Protein AF-A6TK83-F1 (afdb_monomer)

Structure (mmCIF, N/CA/C/O backbone):
data_AF-A6TK83-F1
#
_entry.id   AF-A6TK83-F1
#
loop_
_atom_site.group_PDB
_atom_site.id
_atom_site.type_symbol
_atom_site.label_atom_id
_atom_site.label_alt_id
_atom_site.label_comp_id
_atom_site.label_asym_id
_atom_site.label_entity_id
_atom_site.label_seq_id
_atom_site.pdbx_PDB_ins_code
_atom_site.Cartn_x
_atom_site.Cartn_y
_atom_site.Cartn_z
_atom_site.occupancy
_atom_site.B_iso_or_equiv
_atom_site.auth_seq_id
_atom_site.auth_comp_id
_atom_site.auth_asym_id
_atom_site.auth_atom_id
_atom_site.pdbx_PDB_model_num
ATOM 1 N N . MET A 1 1 ? 33.675 -15.820 18.478 1.00 45.94 1 MET A N 1
ATOM 2 C CA . MET A 1 1 ? 32.802 -14.627 18.417 1.00 45.94 1 MET A CA 1
ATOM 3 C C . MET A 1 1 ? 32.920 -14.011 17.030 1.00 45.94 1 MET A C 1
ATOM 5 O O . MET A 1 1 ? 34.048 -13.798 16.612 1.00 45.94 1 MET A O 1
ATOM 9 N N . ASN A 1 2 ? 31.815 -13.761 16.317 1.00 47.72 2 ASN A N 1
ATOM 10 C CA . ASN A 1 2 ? 31.843 -13.133 14.987 1.00 47.72 2 ASN A CA 1
ATOM 11 C C . ASN A 1 2 ? 31.042 -11.809 15.003 1.00 47.72 2 ASN A C 1
ATOM 13 O O . ASN A 1 2 ? 29.821 -11.863 15.145 1.00 47.72 2 ASN A O 1
ATOM 17 N N . PRO A 1 3 ? 31.689 -10.631 14.905 1.00 57.28 3 PRO A N 1
ATOM 18 C CA . PRO A 1 3 ? 31.052 -9.323 15.091 1.00 57.28 3 PRO A CA 1
ATOM 19 C C . PRO A 1 3 ? 30.512 -8.717 13.779 1.00 57.28 3 PRO A C 1
ATOM 21 O O . PRO A 1 3 ? 30.805 -7.572 13.450 1.00 57.28 3 PRO A O 1
ATOM 24 N N . MET A 1 4 ? 29.720 -9.468 13.010 1.00 53.72 4 MET A N 1
ATOM 25 C CA . MET A 1 4 ? 29.109 -8.978 11.761 1.00 53.72 4 MET A CA 1
ATOM 26 C C . MET A 1 4 ? 27.601 -9.240 11.727 1.00 53.72 4 MET A C 1
ATOM 28 O O . MET A 1 4 ? 27.122 -10.053 10.946 1.00 53.72 4 MET A O 1
ATOM 32 N N . ASN A 1 5 ? 26.842 -8.558 12.590 1.00 55.12 5 ASN A N 1
ATOM 33 C CA . ASN A 1 5 ? 25.376 -8.523 12.466 1.00 55.12 5 ASN A CA 1
ATOM 34 C C . ASN A 1 5 ? 24.753 -7.152 12.801 1.00 55.12 5 ASN A C 1
ATOM 36 O O . ASN A 1 5 ? 23.586 -7.060 13.165 1.00 55.12 5 ASN A O 1
ATOM 40 N N . ALA A 1 6 ? 25.529 -6.068 12.705 1.00 57.81 6 ALA A N 1
ATOM 41 C CA . ALA A 1 6 ? 25.144 -4.744 13.203 1.00 57.81 6 ALA A CA 1
ATOM 42 C C . ALA A 1 6 ? 24.632 -3.772 12.119 1.00 57.81 6 ALA A C 1
ATOM 44 O O . ALA A 1 6 ? 24.921 -2.582 12.179 1.00 57.81 6 ALA A O 1
ATOM 45 N N . ILE A 1 7 ? 23.854 -4.248 11.141 1.00 52.69 7 ILE A N 1
ATOM 46 C CA . ILE A 1 7 ? 23.034 -3.364 10.288 1.00 52.69 7 ILE A CA 1
ATOM 47 C C . ILE A 1 7 ? 21.607 -3.917 10.239 1.00 52.69 7 ILE A C 1
ATOM 49 O O . ILE A 1 7 ? 21.077 -4.297 9.199 1.00 52.69 7 ILE A O 1
ATOM 53 N N . HIS A 1 8 ? 20.985 -4.003 11.414 1.00 56.34 8 HIS A N 1
ATOM 54 C CA . HIS A 1 8 ? 19.547 -4.195 11.524 1.00 56.34 8 HIS A CA 1
ATOM 55 C C . HIS A 1 8 ? 18.888 -2.832 11.295 1.00 56.34 8 HIS A C 1
ATOM 57 O O . HIS A 1 8 ? 18.964 -1.943 12.144 1.00 56.34 8 HIS A O 1
ATOM 63 N N . ARG A 1 9 ? 18.302 -2.631 10.110 1.00 59.78 9 ARG A N 1
ATOM 64 C CA . ARG A 1 9 ? 17.461 -1.466 9.827 1.00 59.78 9 ARG A CA 1
ATOM 65 C C . ARG A 1 9 ? 16.284 -1.519 10.799 1.00 59.78 9 ARG A C 1
ATOM 67 O O . ARG A 1 9 ? 15.444 -2.405 10.687 1.00 59.78 9 ARG A O 1
ATOM 74 N N . TYR A 1 10 ? 16.264 -0.604 11.765 1.00 54.75 10 TYR A N 1
ATOM 75 C CA . TYR A 1 10 ? 15.145 -0.435 12.682 1.00 54.75 10 TYR A CA 1
ATOM 76 C C . TYR A 1 10 ? 13.919 -0.013 11.871 1.00 54.75 10 TYR A C 1
ATOM 78 O O . TYR A 1 10 ? 13.824 1.127 11.418 1.00 54.75 10 TYR A O 1
ATOM 86 N N . VAL A 1 11 ? 13.011 -0.958 11.645 1.00 57.72 11 VAL A N 1
ATOM 87 C CA . VAL A 1 11 ? 11.643 -0.671 11.223 1.00 57.72 11 VAL A CA 1
ATOM 88 C C . VAL A 1 11 ? 10.858 -0.595 12.529 1.00 57.72 11 VAL A C 1
ATOM 90 O O . VAL A 1 11 ? 10.786 -1.615 13.216 1.00 57.72 11 VAL A O 1
ATOM 93 N N . PRO A 1 12 ? 10.350 0.574 12.955 1.00 48.84 12 PRO A N 1
ATOM 94 C CA . PRO A 1 12 ? 9.538 0.645 14.158 1.00 48.84 12 PRO A CA 1
ATOM 95 C C . PRO A 1 12 ? 8.278 -0.193 13.939 1.00 48.84 12 PRO A C 1
ATOM 97 O O . PRO A 1 12 ? 7.315 0.257 13.326 1.00 48.84 12 PRO A O 1
ATOM 100 N N . THR A 1 13 ? 8.268 -1.425 14.442 1.00 45.97 13 THR A N 1
ATOM 101 C CA . THR A 1 13 ? 7.024 -2.137 14.698 1.00 45.97 13 THR A CA 1
ATOM 102 C C . THR A 1 13 ? 6.381 -1.399 15.858 1.00 45.97 13 THR A C 1
ATOM 104 O O . THR A 1 13 ? 6.844 -1.534 16.993 1.00 45.97 13 THR A O 1
ATOM 107 N N . LYS A 1 14 ? 5.362 -0.572 15.588 1.00 57.47 14 LYS A N 1
ATOM 108 C CA . LYS A 1 14 ? 4.437 -0.154 16.645 1.00 57.47 14 LYS A CA 1
ATOM 109 C C . LYS A 1 14 ? 4.042 -1.436 17.380 1.00 57.47 14 LYS A C 1
ATOM 111 O O . LYS A 1 14 ? 3.481 -2.344 16.767 1.00 57.47 14 LYS A O 1
ATOM 116 N N . SER A 1 15 ? 4.425 -1.551 18.650 1.00 55.75 15 SER A N 1
ATOM 117 C CA . SER A 1 15 ? 3.945 -2.612 19.529 1.00 55.75 15 SER A CA 1
ATOM 118 C C . SER A 1 15 ? 2.428 -2.620 19.409 1.00 55.75 15 SER A C 1
ATOM 120 O O . SER A 1 15 ? 1.828 -1.542 19.439 1.00 55.75 15 SER A O 1
ATOM 122 N N . ALA A 1 16 ? 1.824 -3.797 19.228 1.00 53.41 16 ALA A N 1
ATOM 123 C CA . ALA A 1 16 ? 0.372 -3.914 19.246 1.00 53.41 16 ALA A CA 1
ATOM 124 C C . ALA A 1 16 ? -0.134 -3.184 20.505 1.00 53.41 16 ALA A C 1
ATOM 126 O O . ALA A 1 16 ? 0.340 -3.512 21.597 1.00 53.41 16 ALA A O 1
ATOM 127 N N . PRO A 1 17 ? -0.971 -2.140 20.367 1.00 51.94 17 PRO A N 1
ATOM 128 C CA . PRO A 1 17 ? -1.421 -1.369 21.516 1.00 51.94 17 PRO A CA 1
ATOM 129 C C . PRO A 1 17 ? -2.116 -2.311 22.505 1.00 51.94 17 PRO A C 1
ATOM 131 O O . PRO A 1 17 ? -2.888 -3.181 22.097 1.00 51.94 17 PRO A O 1
ATOM 134 N N . GLU A 1 18 ? -1.802 -2.181 23.796 1.00 50.88 18 GLU A N 1
ATOM 135 C CA . GLU A 1 18 ? -2.546 -2.874 24.848 1.00 50.88 18 GLU A CA 1
ATOM 136 C C . GLU A 1 18 ? -3.999 -2.402 24.794 1.00 50.88 18 GLU A C 1
ATOM 138 O O . GLU A 1 18 ? -4.282 -1.210 24.905 1.00 50.88 18 GLU A O 1
ATOM 143 N N . LEU A 1 19 ? -4.899 -3.353 24.551 1.00 52.22 19 LEU A N 1
ATOM 144 C CA . LEU A 1 19 ? -6.238 -3.083 24.045 1.00 52.22 19 LEU A CA 1
ATOM 145 C C . LEU A 1 19 ? -7.133 -2.424 25.108 1.00 52.22 19 LEU A C 1
ATOM 147 O O . LEU A 1 19 ? -7.410 -3.007 26.161 1.00 52.22 19 LEU A O 1
ATOM 151 N N . LYS A 1 20 ? -7.593 -1.205 24.816 1.00 52.03 20 LYS A N 1
ATOM 152 C CA . LYS A 1 20 ? -8.502 -0.391 25.632 1.00 52.03 20 LYS A CA 1
ATOM 153 C C . LYS A 1 20 ? -9.602 0.209 24.757 1.00 52.03 20 LYS A C 1
ATOM 155 O O . LYS A 1 20 ? -9.533 1.383 24.414 1.00 52.03 20 LYS A O 1
ATOM 160 N N . GLY A 1 21 ? -10.640 -0.568 24.446 1.00 53.19 21 GLY A N 1
ATOM 161 C CA . GLY A 1 21 ? -12.033 -0.198 24.114 1.00 53.19 21 GLY A CA 1
ATOM 162 C C . GLY A 1 21 ? -12.300 0.816 22.982 1.00 53.19 21 GLY A C 1
ATOM 163 O O . GLY A 1 21 ? -13.093 0.543 22.087 1.00 53.19 21 GLY A O 1
ATOM 164 N N . ASN A 1 22 ? -11.681 1.997 23.025 1.00 54.34 22 ASN A N 1
ATOM 165 C CA . ASN A 1 22 ? -11.717 3.062 22.017 1.00 54.34 22 ASN A CA 1
ATOM 166 C C . ASN A 1 22 ? -10.396 3.134 21.218 1.00 54.34 22 ASN A C 1
ATOM 168 O O . ASN A 1 22 ? -10.414 3.291 19.997 1.00 54.34 22 ASN A O 1
ATOM 172 N N . GLU A 1 23 ? -9.253 2.906 21.875 1.00 60.50 23 GLU A N 1
ATOM 173 C CA . GLU A 1 23 ? -7.938 2.800 21.218 1.00 60.50 23 GLU A CA 1
ATOM 174 C C . GLU A 1 23 ? -7.907 1.626 20.216 1.00 60.50 23 GLU A C 1
ATOM 176 O O . GLU A 1 23 ? -7.249 1.697 19.176 1.00 60.50 23 GLU A O 1
ATOM 181 N N . ASP A 1 24 ? -8.727 0.602 20.466 1.00 69.31 24 ASP A N 1
ATOM 182 C CA . ASP A 1 24 ? -8.845 -0.613 19.657 1.00 69.31 24 ASP A CA 1
ATOM 183 C C . ASP A 1 24 ? -9.429 -0.338 18.271 1.00 69.31 24 ASP A C 1
ATOM 185 O O . ASP A 1 24 ? -8.960 -0.879 17.273 1.00 69.31 24 ASP A O 1
ATOM 189 N N . ALA A 1 25 ? -10.435 0.536 18.177 1.00 76.25 25 ALA A N 1
ATOM 190 C CA . ALA A 1 25 ? -11.096 0.833 16.910 1.00 76.25 25 ALA A CA 1
ATOM 191 C C . ALA A 1 25 ? -10.193 1.658 15.984 1.00 76.25 25 ALA A C 1
ATOM 193 O O . ALA A 1 25 ? -10.160 1.425 14.772 1.00 76.25 25 ALA A O 1
ATOM 194 N N . GLN A 1 26 ? -9.449 2.614 16.545 1.00 81.94 26 GLN A N 1
ATOM 195 C CA . GLN A 1 26 ? -8.530 3.446 15.776 1.00 81.94 26 GLN A CA 1
ATOM 196 C C . GLN A 1 26 ? -7.259 2.678 15.393 1.00 81.94 26 GLN A C 1
ATOM 198 O O . GLN A 1 26 ? -6.846 2.748 14.235 1.00 81.94 26 GLN A O 1
ATOM 203 N N . GLY A 1 27 ? -6.698 1.887 16.313 1.00 86.69 27 GLY A N 1
ATOM 204 C CA . GLY A 1 27 ? -5.561 1.011 16.029 1.00 86.69 27 GLY A CA 1
ATOM 205 C C . GLY A 1 27 ? -5.897 -0.058 14.990 1.00 86.69 27 GLY A C 1
ATOM 206 O O . GLY A 1 27 ? -5.136 -0.268 14.048 1.00 86.69 27 GLY A O 1
ATOM 207 N N . LEU A 1 28 ? -7.080 -0.675 15.080 1.00 87.69 28 LEU A N 1
ATOM 208 C CA . LEU A 1 28 ? -7.537 -1.646 14.087 1.00 87.69 28 LEU A CA 1
ATOM 209 C C . LEU A 1 28 ? -7.698 -1.014 12.699 1.00 87.69 28 LEU A C 1
ATOM 211 O O . LEU A 1 28 ? -7.340 -1.624 11.690 1.00 87.69 28 LEU A O 1
ATOM 215 N N . LYS A 1 29 ? -8.210 0.219 12.623 1.00 89.88 29 LYS A N 1
ATOM 216 C CA . LYS A 1 29 ? -8.302 0.948 11.354 1.00 89.88 29 LYS A CA 1
ATOM 217 C C . LYS A 1 29 ? -6.917 1.220 10.758 1.00 89.88 29 LYS A C 1
ATOM 219 O O . LYS A 1 29 ? -6.730 0.991 9.570 1.00 89.88 29 LYS A O 1
ATOM 224 N N . GLU A 1 30 ? -5.956 1.659 11.567 1.00 91.69 30 GLU A N 1
ATOM 225 C CA . GLU A 1 30 ? -4.583 1.917 11.109 1.00 91.69 30 GLU A CA 1
ATOM 226 C C . GLU A 1 30 ? -3.928 0.634 10.572 1.00 91.69 30 GLU A C 1
ATOM 228 O O . GLU A 1 30 ? -3.496 0.594 9.424 1.00 91.69 30 GLU A O 1
ATOM 233 N N . VAL A 1 31 ? -3.983 -0.463 11.334 1.00 93.00 31 VAL A N 1
ATOM 234 C CA . VAL A 1 31 ? -3.397 -1.755 10.932 1.00 93.00 31 VAL A CA 1
ATOM 235 C C . VAL A 1 31 ? -4.038 -2.311 9.657 1.00 93.00 31 VAL A C 1
ATOM 237 O O . VAL A 1 31 ? -3.351 -2.858 8.795 1.00 93.00 31 VAL A O 1
ATOM 240 N N . THR A 1 32 ? -5.358 -2.177 9.508 1.00 94.06 32 THR A N 1
ATOM 241 C CA . THR A 1 32 ? -6.052 -2.639 8.294 1.00 94.06 32 THR A CA 1
ATOM 242 C C . THR A 1 32 ? -5.717 -1.786 7.067 1.00 94.06 32 THR A C 1
ATOM 244 O O . THR A 1 32 ? -5.638 -2.333 5.965 1.00 94.06 32 THR A O 1
ATOM 247 N N . GLN A 1 33 ? -5.458 -0.483 7.233 1.00 95.00 33 GLN A N 1
ATOM 248 C CA . GLN A 1 33 ? -4.951 0.385 6.161 1.00 95.00 33 GLN A CA 1
ATOM 249 C C . GLN A 1 33 ? -3.499 0.060 5.786 1.00 95.00 33 GLN A C 1
ATOM 251 O O . GLN A 1 33 ? -3.184 -0.017 4.597 1.00 95.00 33 GLN A O 1
ATOM 256 N N . ASP A 1 34 ? -2.634 -0.190 6.769 1.00 94.12 34 ASP A N 1
ATOM 257 C CA . ASP A 1 34 ? -1.243 -0.591 6.532 1.00 94.12 34 ASP A CA 1
ATOM 258 C C . ASP A 1 34 ? -1.170 -1.936 5.797 1.00 94.12 34 ASP A C 1
ATOM 260 O O . ASP A 1 34 ? -0.388 -2.111 4.861 1.00 94.12 34 ASP A O 1
ATOM 264 N N . PHE A 1 35 ? -2.049 -2.877 6.149 1.00 95.56 35 PHE A N 1
ATOM 265 C CA . PHE A 1 35 ? -2.185 -4.137 5.424 1.00 95.56 35 PHE A CA 1
ATOM 266 C C . PHE A 1 35 ? -2.575 -3.922 3.953 1.00 95.56 35 PHE A C 1
ATOM 268 O O . PHE A 1 35 ? -1.985 -4.532 3.058 1.00 95.56 35 PHE A O 1
ATOM 275 N N . GLU A 1 36 ? -3.544 -3.040 3.683 1.00 96.00 36 GLU A N 1
ATOM 276 C CA . GLU A 1 36 ? -3.926 -2.705 2.308 1.00 96.00 36 GLU A CA 1
ATOM 277 C C . GLU A 1 36 ? -2.761 -2.063 1.538 1.00 96.00 36 GLU A C 1
ATOM 279 O O . GLU A 1 36 ? -2.570 -2.388 0.366 1.00 96.00 36 GLU A O 1
ATOM 284 N N . ALA A 1 37 ? -1.929 -1.240 2.186 1.00 97.00 37 ALA A N 1
ATOM 285 C CA . ALA A 1 37 ? -0.717 -0.692 1.574 1.00 97.00 37 ALA A CA 1
ATOM 286 C C . ALA A 1 37 ? 0.252 -1.804 1.138 1.00 97.00 37 ALA A C 1
ATOM 288 O O . ALA A 1 37 ? 0.704 -1.827 -0.005 1.00 97.00 37 ALA A O 1
ATOM 289 N N . VAL A 1 38 ? 0.526 -2.784 2.004 1.00 96.44 38 VAL A N 1
ATOM 290 C CA . VAL A 1 38 ? 1.394 -3.926 1.657 1.00 96.44 38 VAL A CA 1
ATOM 291 C C . VAL A 1 38 ? 0.815 -4.723 0.487 1.00 96.44 38 VAL A C 1
ATOM 293 O O . VAL A 1 38 ? 1.539 -5.112 -0.433 1.00 96.44 38 VAL A O 1
ATOM 296 N N . PHE A 1 39 ? -0.499 -4.941 0.486 1.00 96.94 39 PHE A N 1
ATOM 297 C CA . PHE A 1 39 ? -1.170 -5.658 -0.592 1.00 96.94 39 PHE A CA 1
ATOM 298 C C . PHE A 1 39 ? -1.089 -4.909 -1.930 1.00 96.94 39 PHE A C 1
ATOM 300 O O . PHE A 1 39 ? -0.764 -5.514 -2.954 1.00 96.94 39 PHE A O 1
ATOM 307 N N . ILE A 1 40 ? -1.332 -3.595 -1.932 1.00 96.94 40 ILE A N 1
ATOM 308 C CA . ILE A 1 40 ? -1.195 -2.758 -3.129 1.00 96.94 40 ILE A CA 1
ATOM 309 C C . ILE A 1 40 ? 0.258 -2.765 -3.614 1.00 96.94 40 ILE A C 1
ATOM 311 O O . ILE A 1 40 ? 0.486 -2.923 -4.810 1.00 96.94 40 ILE A O 1
ATOM 315 N N . ASN A 1 41 ? 1.246 -2.673 -2.718 1.00 96.81 41 ASN A N 1
ATOM 316 C CA . ASN A 1 41 ? 2.658 -2.753 -3.096 1.00 96.81 41 ASN A CA 1
ATOM 317 C C . ASN A 1 41 ? 2.978 -4.075 -3.806 1.00 96.81 41 ASN A C 1
ATOM 319 O O . ASN A 1 41 ? 3.590 -4.074 -4.874 1.00 96.81 41 ASN A O 1
ATOM 323 N N . MET A 1 42 ? 2.504 -5.199 -3.259 1.00 96.31 42 MET A N 1
ATOM 324 C CA . MET A 1 42 ? 2.653 -6.505 -3.898 1.00 96.31 42 MET A CA 1
ATOM 325 C C . MET A 1 42 ? 1.987 -6.524 -5.276 1.00 96.31 42 MET A C 1
ATOM 327 O O . MET A 1 42 ? 2.599 -6.967 -6.244 1.00 96.31 42 MET A O 1
ATOM 331 N N . MET A 1 43 ? 0.764 -6.003 -5.393 1.00 95.62 43 MET A N 1
ATOM 332 C CA . MET A 1 43 ? 0.052 -5.919 -6.668 1.00 95.62 43 MET A CA 1
ATOM 333 C C . MET A 1 43 ? 0.840 -5.111 -7.707 1.00 95.62 43 MET A C 1
ATOM 335 O O . MET A 1 43 ? 1.031 -5.594 -8.821 1.00 95.62 43 MET A O 1
ATOM 339 N N . LEU A 1 44 ? 1.342 -3.927 -7.345 1.00 95.38 44 LEU A N 1
ATOM 340 C CA . LEU A 1 44 ? 2.146 -3.072 -8.224 1.00 95.38 44 LEU A CA 1
ATOM 341 C C . LEU A 1 44 ? 3.423 -3.783 -8.685 1.00 95.38 44 LEU A C 1
ATOM 343 O O . LEU A 1 44 ? 3.727 -3.785 -9.879 1.00 95.38 44 LEU A O 1
ATOM 347 N N . LYS A 1 45 ? 4.116 -4.464 -7.765 1.00 94.69 45 LYS A N 1
ATOM 348 C CA . LYS A 1 45 ? 5.300 -5.275 -8.078 1.00 94.69 45 LYS A CA 1
ATOM 349 C C . LYS A 1 45 ? 4.972 -6.387 -9.080 1.00 94.69 45 LYS A C 1
ATOM 351 O O . LYS A 1 45 ? 5.695 -6.550 -10.062 1.00 94.69 45 LYS A O 1
ATOM 356 N N . GLN A 1 46 ? 3.867 -7.113 -8.885 1.00 94.81 46 GLN A N 1
ATOM 357 C CA . GLN A 1 46 ? 3.440 -8.161 -9.821 1.00 94.81 46 GLN A CA 1
ATOM 358 C C . GLN A 1 46 ? 3.036 -7.584 -11.182 1.00 94.81 46 GLN A C 1
ATOM 360 O O . GLN A 1 46 ? 3.449 -8.110 -12.211 1.00 94.81 46 GLN A O 1
ATOM 365 N N . MET A 1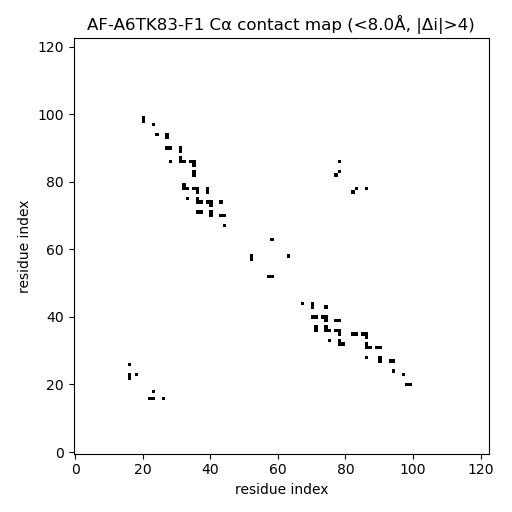 47 ? 2.296 -6.472 -11.214 1.00 93.56 47 MET A N 1
ATOM 366 C CA . MET A 1 47 ? 1.951 -5.775 -12.458 1.00 93.56 47 MET A CA 1
ATOM 367 C C . MET A 1 47 ? 3.207 -5.353 -13.225 1.00 93.56 47 MET A C 1
ATOM 369 O O . MET A 1 47 ? 3.296 -5.593 -14.428 1.00 93.56 47 MET A O 1
ATOM 373 N N . ARG A 1 48 ? 4.214 -4.794 -12.544 1.00 89.88 48 ARG A N 1
ATOM 374 C CA . ARG A 1 48 ? 5.498 -4.425 -13.157 1.00 89.88 48 ARG A CA 1
ATOM 375 C C . ARG A 1 48 ? 6.248 -5.644 -13.689 1.00 89.88 48 ARG A C 1
ATOM 377 O O . ARG A 1 48 ? 6.788 -5.573 -14.786 1.00 89.88 48 ARG A O 1
ATOM 384 N N . ALA A 1 49 ? 6.233 -6.763 -12.965 1.00 89.56 49 ALA A N 1
ATOM 385 C CA . ALA A 1 49 ? 6.864 -8.008 -13.405 1.00 89.56 49 ALA A CA 1
ATOM 386 C C . ALA A 1 49 ? 6.244 -8.588 -14.693 1.00 89.56 49 ALA A C 1
ATOM 388 O O . ALA A 1 49 ? 6.912 -9.333 -15.405 1.00 89.56 49 ALA A O 1
ATOM 389 N N . THR A 1 50 ? 4.993 -8.237 -15.026 1.00 91.31 50 THR A N 1
ATOM 390 C CA . THR A 1 50 ? 4.383 -8.629 -16.313 1.00 91.31 50 THR A CA 1
ATOM 391 C C . THR A 1 50 ? 4.914 -7.837 -17.508 1.00 91.31 50 THR A C 1
ATOM 393 O O . THR A 1 50 ? 4.781 -8.285 -18.648 1.00 91.31 50 THR A O 1
ATOM 396 N N . VAL A 1 51 ? 5.533 -6.676 -17.275 1.00 86.38 51 VAL A N 1
ATOM 397 C CA . VAL A 1 51 ? 6.154 -5.875 -18.331 1.00 86.38 51 VAL A CA 1
ATOM 398 C C . VAL A 1 51 ? 7.548 -6.436 -18.597 1.00 86.38 51 VAL A C 1
ATOM 400 O O . VAL A 1 51 ? 8.392 -6.481 -17.706 1.00 86.38 51 VAL A O 1
ATOM 403 N N . SER A 1 52 ? 7.801 -6.880 -19.830 1.00 78.12 52 SER A N 1
ATOM 404 C CA . SER A 1 52 ? 9.111 -7.412 -20.212 1.00 78.12 52 SER A CA 1
ATOM 405 C C . SER A 1 52 ? 10.217 -6.379 -19.983 1.00 78.12 52 SER A C 1
ATOM 407 O O . SER A 1 52 ? 10.101 -5.232 -20.410 1.00 78.12 52 SER A O 1
ATOM 409 N N . GLU A 1 53 ? 11.330 -6.799 -19.378 1.00 73.25 53 GLU A N 1
ATOM 410 C CA . GLU A 1 53 ? 12.459 -5.909 -19.054 1.00 73.25 53 GLU A CA 1
ATOM 411 C C . GLU A 1 53 ? 13.247 -5.417 -20.292 1.00 73.25 53 GLU A C 1
ATOM 413 O O . GLU A 1 53 ? 14.145 -4.588 -20.174 1.00 73.25 53 GLU A O 1
ATOM 418 N N . GLY A 1 54 ? 12.899 -5.896 -21.493 1.00 63.84 54 GLY A N 1
ATOM 419 C CA . GLY A 1 54 ? 13.590 -5.642 -22.766 1.00 63.84 54 GLY A CA 1
ATOM 420 C C . GLY A 1 54 ? 13.200 -4.347 -23.488 1.00 63.84 54 GLY A C 1
ATOM 421 O O . GLY A 1 54 ? 12.991 -4.367 -24.700 1.00 63.84 54 GLY A O 1
ATOM 422 N N . GLY A 1 55 ? 13.056 -3.235 -22.764 1.00 69.50 55 GLY A N 1
ATOM 423 C CA . GLY A 1 55 ? 12.820 -1.914 -23.362 1.00 69.50 55 GLY A CA 1
ATOM 424 C C . GLY A 1 55 ? 14.079 -1.288 -23.985 1.00 69.50 55 GLY A C 1
ATOM 425 O O . GLY A 1 55 ? 15.174 -1.832 -23.903 1.00 69.50 55 GLY A O 1
ATOM 426 N N . LEU A 1 56 ? 13.942 -0.079 -24.545 1.00 68.19 56 LEU A N 1
ATOM 427 C CA . LEU A 1 56 ? 15.030 0.708 -25.165 1.00 68.19 56 LEU A CA 1
ATOM 428 C C . LEU A 1 56 ? 16.224 1.025 -24.234 1.00 68.19 56 LEU A C 1
ATOM 430 O O . LEU A 1 56 ? 17.234 1.547 -24.698 1.00 68.19 56 LEU A O 1
ATOM 434 N N . THR A 1 57 ? 16.110 0.764 -22.928 1.00 72.50 57 THR A N 1
ATOM 435 C CA . THR A 1 57 ? 17.168 1.022 -21.941 1.00 72.50 57 THR A CA 1
ATOM 436 C C . THR A 1 57 ? 17.305 -0.163 -20.996 1.00 72.50 57 THR A C 1
ATOM 438 O O . THR A 1 57 ? 16.292 -0.654 -20.496 1.00 72.50 57 THR A O 1
ATOM 441 N N . GLU A 1 58 ? 18.540 -0.571 -20.708 1.00 75.94 58 GLU A N 1
ATOM 442 C CA . GLU A 1 58 ? 18.826 -1.639 -19.748 1.00 75.94 58 GLU A CA 1
ATOM 443 C C . GLU A 1 58 ? 18.389 -1.266 -18.323 1.00 75.94 58 GLU A C 1
ATOM 445 O O . GLU A 1 58 ? 18.429 -0.101 -17.903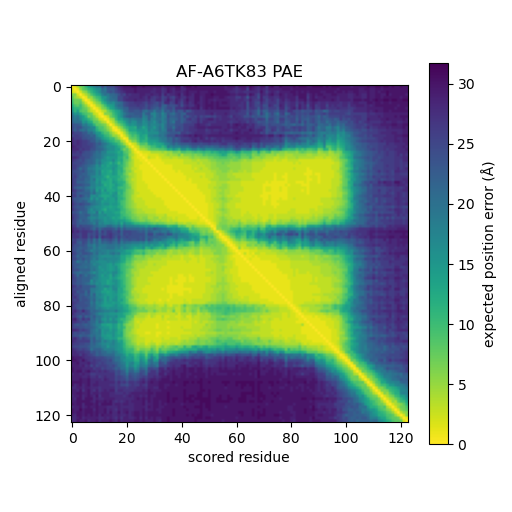 1.00 75.94 58 GLU A O 1
ATOM 450 N N . LYS A 1 59 ? 17.967 -2.276 -17.558 1.00 79.69 59 LYS A N 1
ATOM 451 C CA . LYS A 1 59 ? 17.602 -2.123 -16.151 1.00 79.69 59 LYS A CA 1
ATOM 452 C C . LYS A 1 59 ? 18.871 -1.993 -15.310 1.00 79.69 59 LYS A C 1
ATOM 454 O O . LYS A 1 59 ? 19.644 -2.936 -15.176 1.00 79.69 59 LYS A O 1
ATOM 459 N N . SER A 1 60 ? 19.090 -0.813 -14.733 1.00 87.44 60 SER A N 1
ATOM 460 C CA . SER A 1 60 ? 20.198 -0.588 -13.802 1.00 87.44 60 SER A CA 1
ATOM 461 C C . SER A 1 60 ? 19.808 -0.963 -12.369 1.00 87.44 60 SER A C 1
ATOM 463 O O . SER A 1 60 ? 18.638 -0.883 -11.988 1.00 87.44 60 SER A O 1
ATOM 465 N N . TYR A 1 61 ? 20.798 -1.305 -11.539 1.00 87.88 61 TYR A N 1
ATOM 466 C CA . TYR A 1 61 ? 20.582 -1.571 -10.110 1.00 87.88 61 TYR A CA 1
ATOM 467 C C . TYR A 1 61 ? 19.908 -0.386 -9.396 1.00 87.88 61 TYR A C 1
ATOM 469 O O . TYR A 1 61 ? 18.946 -0.564 -8.653 1.00 87.88 61 TYR A O 1
ATOM 477 N N . GLY A 1 62 ? 20.359 0.842 -9.682 1.00 90.19 62 GLY A N 1
ATOM 478 C CA . GLY A 1 62 ? 19.772 2.056 -9.108 1.00 90.19 62 GLY A CA 1
ATOM 479 C C . GLY A 1 62 ? 18.312 2.273 -9.516 1.00 90.19 62 GLY A C 1
ATOM 480 O O . GLY A 1 62 ? 17.516 2.725 -8.695 1.00 90.19 62 GLY A O 1
ATOM 481 N N . ARG A 1 63 ? 17.937 1.897 -10.748 1.00 88.88 63 ARG A N 1
ATOM 482 C CA . ARG A 1 63 ? 16.538 1.937 -11.190 1.00 88.88 63 ARG A CA 1
ATOM 483 C C . ARG A 1 63 ? 15.680 0.978 -10.369 1.00 88.88 63 ARG A C 1
ATOM 485 O O . ARG A 1 63 ? 14.635 1.404 -9.904 1.00 88.88 63 ARG A O 1
ATOM 492 N N . GLY A 1 64 ? 16.138 -0.254 -10.138 1.00 89.81 64 GLY A N 1
ATOM 493 C CA . GLY A 1 64 ? 15.388 -1.233 -9.342 1.00 89.81 64 GLY A CA 1
ATOM 494 C C . GLY A 1 64 ? 15.081 -0.744 -7.922 1.00 89.81 64 GLY A C 1
ATOM 495 O O . GLY A 1 64 ? 13.944 -0.840 -7.474 1.00 89.81 64 GLY A O 1
ATOM 496 N N .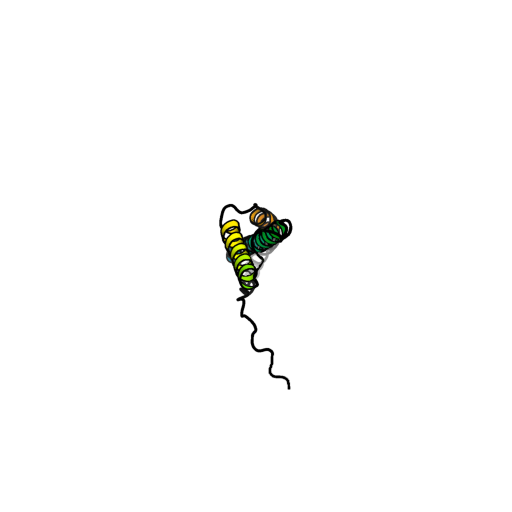 ILE A 1 65 ? 16.064 -0.136 -7.249 1.00 93.81 65 ILE A N 1
ATOM 497 C CA . ILE A 1 65 ? 15.872 0.439 -5.906 1.00 93.81 65 ILE A CA 1
ATOM 498 C C . ILE A 1 65 ? 14.887 1.615 -5.926 1.00 93.81 65 ILE A C 1
ATOM 500 O O . ILE A 1 65 ? 14.040 1.734 -5.042 1.00 93.81 65 ILE A O 1
ATOM 504 N N . PHE A 1 66 ? 14.988 2.493 -6.926 1.00 94.19 66 PHE A N 1
ATOM 505 C CA . PHE A 1 66 ? 14.062 3.615 -7.065 1.00 94.19 66 PHE A CA 1
ATOM 506 C C . PHE A 1 66 ? 12.631 3.142 -7.345 1.00 94.19 66 PHE A C 1
ATOM 508 O O . PHE A 1 66 ? 11.695 3.657 -6.746 1.00 94.19 66 PHE A O 1
ATOM 515 N N . GLU A 1 67 ? 12.459 2.155 -8.227 1.00 92.62 67 GLU A N 1
ATOM 516 C CA . GLU A 1 67 ? 11.155 1.565 -8.538 1.00 92.62 67 GLU A CA 1
ATOM 517 C C . GLU A 1 67 ? 10.515 0.930 -7.305 1.00 92.62 67 GLU A C 1
ATOM 519 O O . GLU A 1 67 ? 9.337 1.158 -7.057 1.00 92.62 67 GLU A O 1
ATOM 524 N N . GLU A 1 68 ? 11.289 0.203 -6.497 1.00 94.19 68 GLU A N 1
ATOM 525 C CA . GLU A 1 68 ? 10.789 -0.379 -5.252 1.00 94.19 68 GLU A CA 1
ATOM 526 C C . GLU A 1 68 ? 10.301 0.698 -4.273 1.00 94.19 68 GLU A C 1
ATOM 528 O O . GLU A 1 68 ? 9.168 0.629 -3.798 1.00 94.19 68 GLU A O 1
ATOM 533 N N . MET A 1 69 ? 11.101 1.744 -4.049 1.00 96.12 69 MET A N 1
ATOM 534 C CA . MET A 1 69 ? 10.713 2.874 -3.198 1.00 96.12 69 MET A CA 1
ATOM 535 C C . MET A 1 69 ? 9.494 3.622 -3.756 1.00 96.12 69 MET A C 1
ATOM 537 O O . MET A 1 69 ? 8.633 4.086 -3.006 1.00 96.12 69 MET A O 1
ATOM 541 N N . GLN A 1 70 ? 9.404 3.747 -5.079 1.00 96.19 70 GLN A N 1
ATOM 542 C CA . GLN A 1 70 ? 8.279 4.382 -5.751 1.00 96.19 70 GLN A CA 1
ATOM 543 C C . GLN A 1 70 ? 6.992 3.569 -5.580 1.00 96.19 70 GLN A C 1
ATOM 545 O O . GLN A 1 70 ? 5.941 4.157 -5.316 1.00 96.19 70 GLN A O 1
ATOM 550 N N . ASP A 1 71 ? 7.069 2.244 -5.710 1.00 95.94 71 ASP A N 1
ATOM 551 C CA . ASP A 1 71 ? 5.939 1.333 -5.527 1.00 95.94 71 ASP A CA 1
ATOM 552 C C . ASP A 1 71 ? 5.490 1.312 -4.050 1.00 95.94 71 ASP A C 1
ATOM 554 O O . ASP A 1 71 ? 4.295 1.211 -3.772 1.00 95.94 71 ASP A O 1
ATOM 558 N N . GLU A 1 72 ? 6.412 1.441 -3.088 1.00 96.56 72 GLU A N 1
ATOM 559 C CA . GLU A 1 72 ? 6.100 1.565 -1.651 1.00 96.56 72 GLU A CA 1
ATOM 560 C C . GLU A 1 72 ? 5.334 2.857 -1.342 1.00 96.56 72 GLU A C 1
ATOM 562 O O . GLU A 1 72 ? 4.235 2.808 -0.787 1.00 96.56 72 GLU A O 1
ATOM 567 N N . ASN A 1 73 ? 5.859 4.009 -1.773 1.00 96.06 73 ASN A N 1
ATOM 568 C CA . ASN A 1 73 ? 5.204 5.304 -1.557 1.00 96.06 73 ASN A CA 1
ATOM 569 C C . ASN A 1 73 ? 3.842 5.383 -2.256 1.00 96.06 73 ASN A C 1
ATOM 571 O O . ASN A 1 73 ? 2.880 5.916 -1.703 1.00 96.06 73 ASN A O 1
ATOM 575 N N . MET A 1 74 ? 3.746 4.852 -3.479 1.00 96.19 74 MET A N 1
ATOM 576 C CA . MET A 1 74 ? 2.484 4.816 -4.213 1.00 96.19 74 MET A CA 1
ATOM 577 C C . MET A 1 74 ? 1.437 4.012 -3.442 1.00 96.19 74 MET A C 1
ATOM 579 O O . MET A 1 74 ? 0.312 4.475 -3.268 1.00 96.19 74 MET A O 1
ATOM 583 N N . ALA A 1 75 ? 1.814 2.838 -2.936 1.00 96.44 75 ALA A N 1
ATOM 584 C CA . ALA A 1 75 ? 0.907 1.987 -2.186 1.00 96.44 75 ALA A CA 1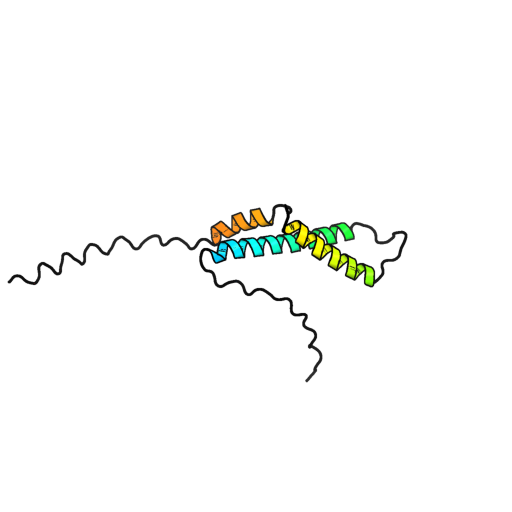
ATOM 585 C C . ALA A 1 75 ? 0.413 2.642 -0.884 1.00 96.44 75 ALA A C 1
ATOM 587 O O . ALA A 1 75 ? -0.777 2.558 -0.582 1.00 96.44 75 ALA A O 1
ATOM 588 N N . GLU A 1 76 ? 1.286 3.352 -0.163 1.00 95.25 76 GLU A N 1
ATOM 589 C CA . GLU A 1 76 ? 0.923 4.106 1.044 1.00 95.25 76 GLU A CA 1
ATOM 590 C C . GLU A 1 76 ? -0.057 5.255 0.744 1.00 95.25 76 GLU A C 1
ATOM 592 O O . GLU A 1 76 ? -1.048 5.452 1.451 1.00 95.25 76 GLU A O 1
ATOM 597 N N . VAL A 1 77 ? 0.179 6.018 -0.327 1.00 95.81 77 VAL A N 1
ATOM 598 C CA . VAL A 1 77 ? -0.734 7.101 -0.729 1.00 95.81 77 VAL A CA 1
ATOM 599 C C . VAL A 1 77 ? -2.083 6.533 -1.177 1.00 95.81 77 VAL A C 1
ATOM 601 O O . VAL A 1 77 ? -3.134 7.082 -0.835 1.00 95.81 77 VAL A O 1
ATOM 604 N N . MET A 1 78 ? -2.076 5.418 -1.912 1.00 95.31 78 MET A N 1
ATOM 605 C CA . MET A 1 78 ? -3.297 4.761 -2.378 1.00 95.31 78 MET A CA 1
ATOM 606 C C . MET A 1 78 ? -4.135 4.208 -1.218 1.00 95.31 78 MET A C 1
ATOM 608 O O . MET A 1 78 ? -5.352 4.404 -1.238 1.00 95.31 78 MET A O 1
ATOM 612 N N . SER A 1 79 ? -3.517 3.587 -0.206 1.00 94.81 79 SER A N 1
ATOM 613 C CA . SER A 1 79 ? -4.223 3.032 0.963 1.00 94.81 79 SER A CA 1
ATOM 614 C C . SER A 1 79 ? -4.799 4.108 1.896 1.00 94.81 79 SER A C 1
ATOM 616 O O . SER A 1 79 ? -5.860 3.922 2.496 1.00 94.81 79 SER A O 1
ATOM 618 N N . LYS A 1 80 ? -4.137 5.269 2.001 1.00 92.00 80 LYS A N 1
ATOM 619 C CA . LYS A 1 80 ? -4.638 6.428 2.766 1.00 92.00 80 LYS A CA 1
ATOM 620 C C . LYS A 1 80 ? -5.793 7.149 2.072 1.00 92.00 80 LYS A C 1
ATOM 622 O O . LYS A 1 80 ? -6.598 7.795 2.742 1.00 92.00 80 LYS A O 1
ATOM 627 N N . GLY A 1 81 ? -5.842 7.081 0.742 1.00 89.31 81 GLY A N 1
ATOM 628 C CA . GLY A 1 81 ? -6.902 7.656 -0.078 1.00 89.31 81 GLY A CA 1
ATOM 629 C C . GLY A 1 81 ? -8.171 6.800 -0.089 1.00 89.31 81 GLY A C 1
ATOM 630 O O . GLY A 1 81 ? -8.664 6.344 0.938 1.00 89.31 81 GLY A O 1
ATOM 631 N N . ARG A 1 82 ? -8.737 6.592 -1.284 1.00 87.56 82 ARG A N 1
ATOM 632 C CA . ARG A 1 82 ? -9.918 5.729 -1.459 1.00 87.56 82 ARG A CA 1
ATOM 633 C C . ARG A 1 82 ? -9.587 4.239 -1.288 1.00 87.56 82 ARG A C 1
ATOM 635 O O . ARG A 1 82 ? -10.494 3.472 -0.961 1.00 87.56 82 ARG A O 1
ATOM 642 N N . GLY A 1 83 ? -8.330 3.848 -1.506 1.00 88.44 83 GLY A N 1
ATOM 643 C CA . GLY A 1 83 ? -7.902 2.455 -1.486 1.00 88.44 83 GLY A CA 1
ATOM 644 C C . GLY A 1 83 ? -8.606 1.595 -2.535 1.00 88.44 83 GLY A C 1
ATOM 645 O O . GLY A 1 83 ? -9.285 2.085 -3.443 1.00 88.44 83 GLY A O 1
ATOM 646 N N . ILE A 1 84 ? -8.446 0.285 -2.380 1.00 93.00 84 ILE A N 1
ATOM 647 C CA . ILE A 1 84 ? -9.170 -0.737 -3.151 1.00 93.00 84 ILE A CA 1
ATOM 648 C C . ILE A 1 84 ? -10.369 -1.294 -2.366 1.00 93.00 84 ILE A C 1
ATOM 650 O O . ILE A 1 84 ? -11.241 -1.932 -2.950 1.00 93.00 84 ILE A O 1
ATOM 654 N N . GLY A 1 85 ? -10.446 -1.005 -1.062 1.00 92.94 85 GLY A N 1
ATOM 655 C CA . GLY A 1 85 ? -11.573 -1.336 -0.189 1.00 92.94 85 GLY A CA 1
ATOM 656 C C . GLY A 1 85 ? -11.357 -2.578 0.679 1.00 92.94 85 GLY A C 1
ATOM 657 O O . GLY A 1 85 ? -12.250 -2.933 1.449 1.00 92.94 85 GLY A O 1
ATOM 658 N N . ILE A 1 86 ? -10.180 -3.206 0.610 1.00 94.50 86 ILE A N 1
ATOM 659 C CA . ILE A 1 86 ? -9.829 -4.373 1.428 1.00 94.50 86 ILE A CA 1
ATOM 660 C C . ILE A 1 86 ? -9.690 -3.964 2.891 1.00 94.50 86 ILE A C 1
ATOM 662 O O . ILE A 1 86 ? -10.204 -4.665 3.759 1.00 94.50 86 ILE A O 1
ATOM 666 N N . ALA A 1 87 ? -9.083 -2.805 3.171 1.00 94.25 87 ALA A N 1
ATOM 667 C CA . ALA A 1 87 ? -8.950 -2.304 4.541 1.00 94.25 87 ALA A CA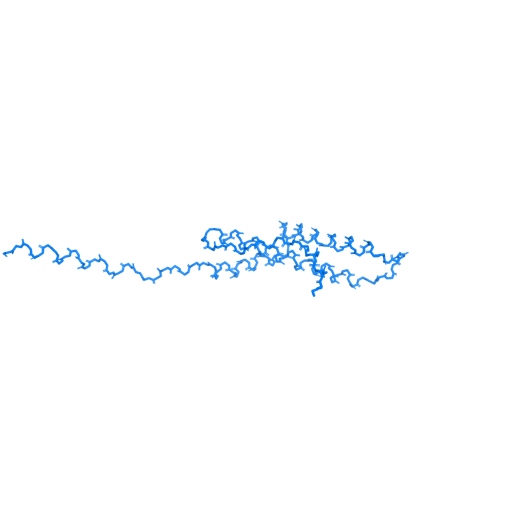 1
A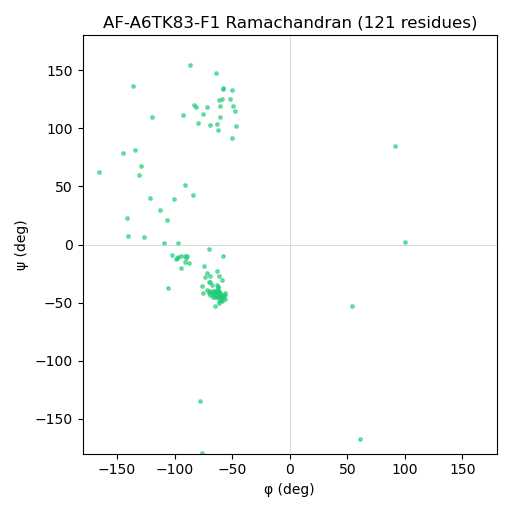TOM 668 C C . ALA A 1 87 ? -10.315 -2.185 5.237 1.00 94.25 87 ALA A C 1
ATOM 670 O O . ALA A 1 87 ? -10.477 -2.577 6.388 1.00 94.25 87 ALA A O 1
ATOM 671 N N . GLN A 1 88 ? -11.327 -1.695 4.516 1.00 92.88 88 GLN A N 1
ATOM 672 C CA . GLN A 1 88 ? -12.670 -1.492 5.059 1.00 92.88 88 GLN A CA 1
ATOM 673 C C . GLN A 1 88 ? -13.390 -2.815 5.328 1.00 92.88 88 GLN A C 1
ATOM 675 O O . GLN A 1 88 ? -14.085 -2.940 6.333 1.00 92.88 88 GLN A O 1
ATOM 680 N N . GLU A 1 89 ? -13.246 -3.792 4.432 1.00 94.38 89 GLU A N 1
ATOM 681 C CA . GLU A 1 89 ? -13.843 -5.117 4.610 1.00 94.38 89 GLU A CA 1
ATOM 682 C C . GLU A 1 89 ? -13.165 -5.878 5.749 1.00 94.38 89 GLU A C 1
ATOM 684 O O . GLU A 1 89 ? -13.841 -6.420 6.621 1.00 94.38 89 GLU A O 1
ATOM 689 N N . LEU A 1 90 ? -11.835 -5.824 5.809 1.00 91.75 90 LEU A N 1
ATOM 690 C CA . LEU A 1 90 ? -11.066 -6.416 6.894 1.00 91.75 90 LEU A CA 1
ATOM 691 C C . LEU A 1 90 ? -11.408 -5.763 8.240 1.00 91.75 90 LEU A C 1
ATOM 693 O O . LEU A 1 90 ? -11.619 -6.461 9.228 1.00 91.75 90 LEU A O 1
ATOM 697 N N . TYR A 1 91 ? -11.550 -4.436 8.274 1.00 92.50 91 TYR A N 1
ATOM 698 C CA . TYR A 1 91 ? -12.001 -3.709 9.458 1.00 92.50 91 TYR A CA 1
ATOM 699 C C . TYR A 1 91 ? -13.399 -4.152 9.907 1.00 92.50 91 TYR A C 1
ATOM 701 O O . TYR A 1 91 ? -13.596 -4.434 11.087 1.00 92.50 91 TYR A O 1
ATOM 709 N N . ARG A 1 92 ? -14.372 -4.259 8.990 1.00 91.44 92 ARG A N 1
ATOM 710 C CA . ARG A 1 92 ? -15.720 -4.768 9.307 1.00 91.44 92 ARG A CA 1
ATOM 711 C C . ARG A 1 92 ? -15.662 -6.158 9.938 1.00 91.44 92 ARG A C 1
ATOM 713 O O . ARG A 1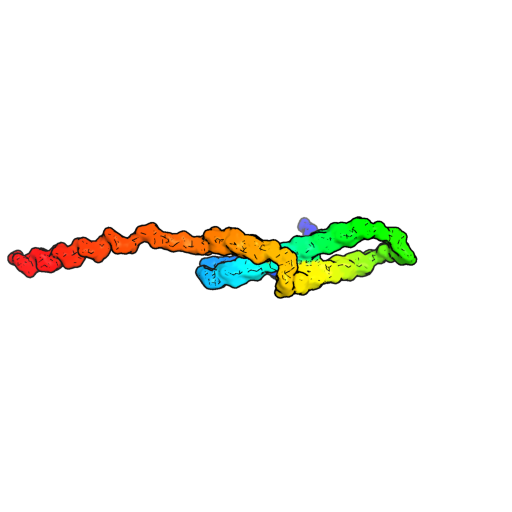 92 ? -16.278 -6.384 10.973 1.00 91.44 92 ARG A O 1
ATOM 720 N N . GLN A 1 93 ? -14.881 -7.066 9.361 1.00 90.38 93 GLN A N 1
ATOM 721 C CA . GLN A 1 93 ? -14.753 -8.426 9.881 1.00 90.38 93 GLN A CA 1
ATOM 722 C C . GLN A 1 93 ? -14.071 -8.467 11.252 1.00 90.38 93 GLN A C 1
ATOM 724 O O . GLN A 1 93 ? -14.558 -9.145 12.155 1.00 90.38 93 GLN A O 1
ATOM 729 N N . LEU A 1 94 ? -12.971 -7.738 11.451 1.00 87.94 94 LEU A N 1
ATOM 730 C CA . LEU A 1 94 ? -12.233 -7.774 12.717 1.00 87.94 94 LEU A CA 1
ATOM 731 C C . LEU A 1 94 ? -12.924 -6.976 13.826 1.00 87.94 94 LEU A C 1
ATOM 733 O O . LEU A 1 94 ? -12.919 -7.416 14.970 1.00 87.94 94 LEU A O 1
ATOM 737 N N . SER A 1 95 ? -13.569 -5.851 13.513 1.00 87.19 95 SER A N 1
ATOM 738 C CA . SER A 1 95 ? -14.290 -5.038 14.507 1.00 87.19 95 SER A CA 1
ATOM 739 C C . SER A 1 95 ? -15.390 -5.826 15.222 1.00 87.19 95 SER A C 1
ATOM 741 O O . SER A 1 95 ? -15.626 -5.604 16.405 1.00 87.19 95 SER A O 1
ATOM 743 N N . HIS A 1 96 ? -16.003 -6.806 14.552 1.00 82.12 96 HIS A N 1
ATOM 744 C CA . HIS A 1 96 ? -16.978 -7.711 15.165 1.00 82.12 96 HIS A CA 1
ATOM 745 C C . HIS A 1 96 ? -16.347 -8.674 16.186 1.00 82.12 96 HIS A C 1
ATOM 747 O O . HIS A 1 96 ? -17.026 -9.113 17.110 1.00 82.12 96 HIS A O 1
ATOM 753 N N . HIS A 1 97 ? -15.059 -8.992 16.035 1.00 77.94 97 HIS A N 1
ATOM 754 C CA . HIS A 1 97 ? -14.315 -9.899 16.914 1.00 77.94 97 HIS A CA 1
ATOM 755 C C . HIS A 1 97 ? -13.551 -9.170 18.031 1.00 77.94 97 HIS A C 1
ATOM 757 O O . HIS A 1 97 ? -13.197 -9.795 19.026 1.00 77.94 97 HIS A O 1
ATOM 763 N N . VAL A 1 98 ? -13.288 -7.868 17.869 1.00 70.44 98 VAL A N 1
ATOM 764 C CA . VAL A 1 98 ? -12.542 -7.032 18.828 1.00 70.44 98 VAL A CA 1
ATOM 765 C C . VAL A 1 98 ? -13.460 -6.365 19.860 1.00 70.44 98 VAL A C 1
ATOM 767 O O . VAL A 1 98 ? -12.974 -5.867 20.871 1.00 70.44 98 VAL A O 1
ATOM 770 N N . GLN A 1 99 ? -14.788 -6.395 19.682 1.00 59.56 99 GLN A N 1
ATOM 771 C CA . GLN A 1 99 ? -15.679 -5.953 20.755 1.00 59.56 99 GLN A CA 1
ATOM 772 C C . GLN A 1 99 ? -15.478 -6.842 21.991 1.00 59.56 99 GLN A C 1
ATOM 774 O O . GLN A 1 99 ? -15.626 -8.066 21.886 1.00 59.56 99 GLN A O 1
ATOM 779 N N . PRO A 1 100 ? -15.163 -6.266 23.167 1.00 50.44 100 PRO A N 1
ATOM 780 C CA . PRO 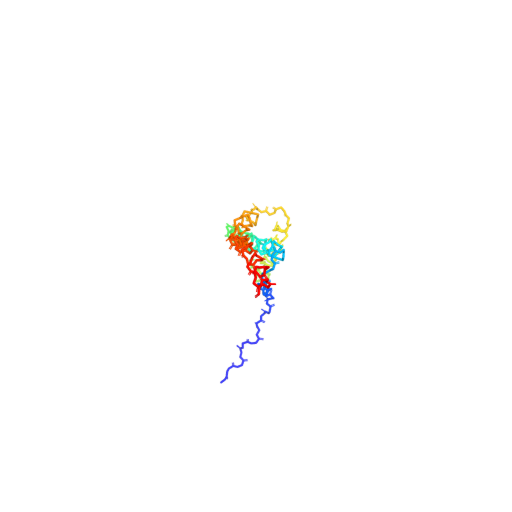A 1 100 ? -15.146 -7.039 24.390 1.00 50.44 100 PRO A CA 1
ATOM 781 C C . PRO A 1 100 ? -16.544 -7.622 24.550 1.00 50.44 100 PRO A C 1
ATOM 783 O O . PRO A 1 100 ? -17.535 -6.894 24.486 1.00 50.44 100 PRO A O 1
ATOM 786 N N . ARG A 1 101 ? -16.621 -8.947 24.696 1.00 46.69 101 ARG A N 1
ATOM 787 C CA . ARG A 1 101 ? -17.848 -9.663 25.040 1.00 46.69 101 ARG A CA 1
ATOM 788 C C . ARG A 1 101 ? -18.493 -8.912 26.199 1.00 46.69 101 ARG A C 1
ATOM 790 O O . ARG A 1 101 ? -18.009 -9.014 27.324 1.00 46.69 101 ARG A O 1
ATOM 797 N N . ALA A 1 102 ? -19.531 -8.129 25.905 1.00 48.28 102 ALA A N 1
ATOM 798 C CA . ALA A 1 102 ? -20.292 -7.440 26.926 1.00 48.28 102 ALA A CA 1
ATOM 799 C C . ALA A 1 102 ? -20.695 -8.503 27.947 1.00 48.28 102 ALA A C 1
ATOM 801 O O . ALA A 1 102 ? -21.198 -9.571 27.586 1.00 48.28 102 ALA A O 1
ATOM 802 N N . THR A 1 103 ? -20.348 -8.239 29.197 1.00 45.88 103 THR A N 1
ATOM 803 C CA . THR A 1 103 ? -20.662 -9.026 30.380 1.00 45.88 103 THR A CA 1
ATOM 804 C C . THR A 1 103 ? -22.156 -9.330 30.407 1.00 45.88 103 THR A C 1
ATOM 806 O O . THR A 1 103 ? -22.953 -8.549 30.914 1.00 45.88 103 THR A O 1
ATOM 809 N N . VAL A 1 104 ? -22.559 -10.465 29.837 1.00 54.34 104 VAL A N 1
ATOM 810 C CA . VAL A 1 104 ? -23.874 -11.035 30.106 1.00 54.34 104 VAL A CA 1
ATOM 811 C C . VAL A 1 104 ? -23.739 -11.791 31.419 1.00 54.34 104 VAL A C 1
ATOM 813 O O . VAL A 1 104 ? -22.985 -12.760 31.491 1.00 54.34 104 VAL A O 1
ATOM 816 N N . SER A 1 105 ? -24.511 -11.344 32.411 1.00 51.09 105 SER A N 1
ATOM 817 C CA . SER A 1 105 ? -24.753 -11.964 33.719 1.00 51.09 105 SER A CA 1
ATOM 818 C C . SER A 1 105 ? -23.821 -11.542 34.857 1.00 51.09 105 SER A C 1
ATOM 820 O O . SER A 1 105 ? -22.889 -12.264 35.189 1.00 51.09 105 SER A O 1
ATOM 822 N N . GLN A 1 106 ? -24.155 -10.429 35.520 1.00 44.72 106 GLN A N 1
ATOM 823 C CA . GLN A 1 106 ? -24.034 -10.270 36.980 1.00 44.72 106 GLN A CA 1
ATOM 824 C C . GLN A 1 106 ? -24.816 -9.024 37.451 1.00 44.72 106 GLN A C 1
ATOM 826 O O . GLN A 1 106 ? -24.251 -8.074 37.968 1.00 44.72 106 GLN A O 1
ATOM 831 N N . GLU A 1 107 ? -26.139 -9.016 37.255 1.00 39.94 107 GLU A N 1
ATOM 832 C CA . GLU A 1 107 ? -27.035 -8.018 37.885 1.00 39.94 107 GLU A CA 1
ATOM 833 C C . GLU A 1 107 ? -28.211 -8.657 38.654 1.00 39.94 107 GLU A C 1
ATOM 835 O O . GLU A 1 107 ? -29.063 -7.953 39.177 1.00 39.94 107 GLU A O 1
ATOM 840 N N . ALA A 1 108 ? -28.255 -9.987 38.804 1.00 44.50 108 ALA A N 1
ATOM 841 C CA . ALA A 1 108 ? -29.403 -10.686 39.397 1.00 44.50 108 ALA A CA 1
ATOM 842 C C . ALA A 1 108 ? -29.136 -11.351 40.765 1.00 44.50 108 ALA A C 1
ATOM 844 O O . ALA A 1 108 ? -29.760 -12.364 41.062 1.00 44.50 108 ALA A O 1
ATOM 845 N N . SER A 1 109 ? -28.225 -10.840 41.606 1.00 39.97 109 SER A N 1
ATOM 846 C CA . SER A 1 109 ? -28.018 -11.430 42.949 1.00 39.97 109 SER A CA 1
ATOM 847 C C . SER A 1 109 ? -27.786 -10.463 44.113 1.00 39.97 109 SER A C 1
ATOM 849 O O . SER A 1 109 ? -27.500 -10.930 45.207 1.00 39.97 109 SER A O 1
ATOM 851 N N . ASN A 1 110 ? -27.917 -9.144 43.935 1.00 46.94 110 ASN A N 1
ATOM 852 C CA . ASN A 1 110 ? -27.640 -8.182 45.018 1.00 46.94 110 ASN A CA 1
ATOM 853 C C . ASN A 1 110 ? -28.887 -7.535 45.647 1.00 46.94 110 ASN A C 1
ATOM 855 O O . ASN A 1 110 ? -28.767 -6.492 46.274 1.00 46.94 110 ASN A O 1
ATOM 859 N N . GLN A 1 111 ? -30.071 -8.144 45.518 1.00 47.09 111 GLN A N 1
ATOM 860 C CA . GLN A 1 111 ? -31.294 -7.649 46.177 1.00 47.09 111 GLN A CA 1
ATOM 861 C C . GLN A 1 111 ? -31.802 -8.526 47.336 1.00 47.09 111 GLN A C 1
ATOM 863 O O . GLN A 1 111 ? -32.799 -8.172 47.952 1.00 47.09 111 GLN A O 1
ATOM 868 N N . GLU A 1 112 ? -31.126 -9.626 47.691 1.00 48.84 112 GLU A N 1
ATOM 869 C CA . GLU A 1 112 ? -31.559 -10.485 48.814 1.00 48.84 112 GLU A CA 1
ATOM 870 C C . GLU A 1 112 ? -30.768 -10.292 50.119 1.00 48.84 112 GLU A C 1
ATOM 872 O O . GLU A 1 112 ? -31.190 -10.790 51.159 1.00 48.84 112 GLU A O 1
ATOM 877 N N . THR A 1 113 ? -29.666 -9.535 50.126 1.00 43.12 113 THR A N 1
ATOM 878 C CA . THR A 1 113 ? -28.833 -9.388 51.337 1.00 43.12 113 THR A CA 1
ATOM 879 C C . THR A 1 113 ? -29.215 -8.213 52.240 1.00 43.12 113 THR A C 1
ATOM 881 O O . THR A 1 113 ? -28.722 -8.146 53.358 1.00 43.12 113 THR A O 1
ATOM 884 N N . GLU A 1 114 ? -30.101 -7.310 51.807 1.00 43.94 114 GLU A N 1
ATOM 885 C CA . GLU A 1 114 ? -30.504 -6.139 52.610 1.00 43.94 114 GLU A CA 1
ATOM 886 C C . GLU A 1 114 ? -31.735 -6.409 53.501 1.00 43.94 114 GLU A C 1
ATOM 888 O O . GLU A 1 114 ? -31.979 -5.676 54.450 1.00 43.94 114 GLU A O 1
ATOM 893 N N . ALA A 1 115 ? -32.480 -7.498 53.264 1.00 42.44 115 ALA A N 1
ATOM 894 C CA . ALA A 1 115 ? -33.689 -7.827 54.033 1.00 42.44 115 ALA A CA 1
ATOM 895 C C . ALA A 1 115 ? -33.437 -8.687 55.290 1.00 42.44 115 ALA A C 1
ATOM 897 O O . ALA A 1 115 ? -34.350 -8.886 56.088 1.00 42.44 115 ALA A O 1
ATOM 898 N N . ILE A 1 116 ? -32.225 -9.223 55.469 1.00 48.03 116 ILE A N 1
ATOM 899 C CA . ILE A 1 116 ? -31.898 -10.125 56.590 1.00 48.03 116 ILE A CA 1
ATOM 900 C C . ILE A 1 116 ? -31.216 -9.433 57.777 1.00 48.03 116 ILE A C 1
ATOM 902 O O . ILE A 1 116 ? -31.146 -10.044 58.840 1.00 48.03 116 ILE A O 1
ATOM 906 N N . ASP A 1 117 ? -30.772 -8.179 57.635 1.00 47.25 117 ASP A N 1
ATOM 907 C CA . ASP A 1 117 ? -30.095 -7.443 58.720 1.00 47.25 117 ASP A CA 1
ATOM 908 C C . ASP A 1 117 ? -31.037 -6.503 59.506 1.00 47.25 117 ASP A C 1
ATOM 910 O O . ASP A 1 117 ? -30.684 -6.049 60.588 1.00 47.25 117 ASP A O 1
ATOM 914 N N . GLU A 1 118 ? -32.269 -6.259 59.032 1.00 48.59 118 GLU A N 1
ATOM 915 C CA . GLU A 1 118 ? -33.273 -5.461 59.771 1.00 48.59 118 GLU A CA 1
ATOM 916 C C . GLU A 1 118 ? -34.116 -6.308 60.753 1.00 48.59 118 GLU A C 1
ATOM 918 O O . GLU A 1 118 ? -34.732 -5.773 61.668 1.00 48.59 118 GLU A O 1
ATOM 923 N N . VAL A 1 119 ? -34.121 -7.643 60.628 1.00 49.97 119 VAL A N 1
ATOM 924 C CA . VAL A 1 119 ? -34.961 -8.538 61.463 1.00 49.97 119 VAL A CA 1
ATOM 925 C C . VAL A 1 119 ? -34.227 -9.082 62.704 1.00 49.97 119 VAL A C 1
ATOM 927 O O . VAL A 1 119 ? -34.855 -9.665 63.583 1.00 49.97 119 VAL A O 1
ATOM 930 N N . VAL A 1 120 ? -32.906 -8.899 62.828 1.00 54.34 120 VAL A N 1
ATOM 931 C CA . VAL A 1 120 ? -32.099 -9.541 63.895 1.00 54.34 120 VAL A CA 1
ATOM 932 C C . VAL A 1 120 ? -31.848 -8.631 65.112 1.00 54.34 120 VAL A C 1
ATOM 934 O O . VAL A 1 120 ? -31.240 -9.062 66.089 1.00 54.34 120 VAL A O 1
ATOM 937 N N . THR A 1 121 ? -32.366 -7.399 65.130 1.00 48.31 121 THR A N 1
ATOM 938 C CA . THR A 1 121 ? -32.216 -6.480 66.276 1.00 48.31 121 THR A CA 1
ATOM 939 C C . THR A 1 121 ? -33.537 -6.020 66.890 1.00 48.31 121 THR A C 1
ATOM 941 O O . THR A 1 121 ? -33.639 -4.861 67.260 1.00 48.31 121 THR A O 1
ATOM 944 N N . GLU A 1 122 ? -34.535 -6.891 67.033 1.00 45.31 122 GLU A N 1
ATOM 945 C CA . GLU A 1 122 ? -35.657 -6.678 67.967 1.00 45.31 122 GLU A CA 1
ATOM 946 C C . GLU A 1 122 ? -36.105 -8.024 68.576 1.00 45.31 122 GLU A C 1
ATOM 948 O O . GLU A 1 122 ? -37.051 -8.648 68.106 1.00 45.31 122 GLU A O 1
ATOM 953 N N . ASP A 1 123 ? -35.344 -8.504 69.571 1.00 42.62 123 ASP A N 1
ATOM 954 C CA . ASP A 1 123 ? -35.806 -9.018 70.885 1.00 42.62 123 ASP A CA 1
ATOM 955 C C . ASP A 1 123 ? -34.600 -9.331 71.801 1.00 42.62 123 ASP A C 1
ATOM 957 O O . ASP A 1 123 ? -33.669 -10.049 71.361 1.00 42.62 123 ASP A O 1
#

Foldseek 3Di:
DDPPDPPDPDDPPPDQPPDDQVVNLVSLLVVLLVVLLVVQLVVQVVVVVVDDQPDPDHDDPVNVVVVSVVSSVVSNVQSVPPGPCRSVVSSVVVVVVSPDPPDDDDPPDPPPPVVPVVPPPDD

Solvent-accessible surface area (backbone atoms only — not comparable to full-atom values): 7864 Å² total; per-residue (Å²): 139,81,98,80,77,91,79,72,80,85,70,85,72,76,70,80,73,82,82,52,88,64,59,44,61,57,51,46,49,50,54,27,31,53,51,36,15,56,51,44,26,51,50,52,53,54,57,54,67,72,52,74,75,82,56,103,54,82,85,46,73,68,52,54,56,50,50,52,55,50,39,47,53,49,15,48,55,40,33,72,54,83,48,92,49,59,28,60,54,51,34,57,60,46,54,71,69,67,54,74,78,73,84,81,86,86,83,8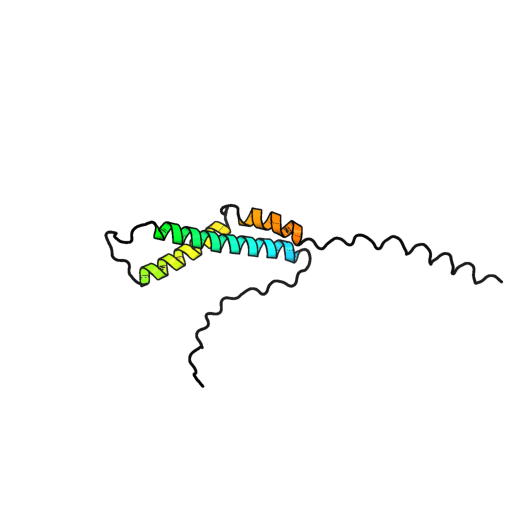7,77,84,80,71,74,73,72,65,71,75,70,75,80,80,132

Mean predicted aligned error: 15.97 Å

pLDDT: mean 74.2, std 20.37, range [39.94, 97.0]

Radius of gyration: 27.9 Å; Cα contacts (8 Å, |Δi|>4): 52; chains: 1; bounding box: 69×22×96 Å

Organism: Alkaliphilus metalliredigens (strain QYMF) (NCBI:txid293826)

Sequence (123 aa):
MNPMNAIHRYVPTKSAPELKGNEDAQGLKEVTQDFEAVFINMMLKQMRATVSEGGLTEKSYGRGIFEEMQDENMAEVMSKGRGIGIAQELYRQLSHHVQPRATVSQEASNQETEAIDEVVTED

InterPro domains:
  IPR019301 Flagellar protein FlgJ, N-terminal [PF10135] (45-93)

Secondary structure (DSSP, 8-state):
--------------PPPPP-TTHHHHHHHHHHHHHHHHHHHHHHHHHHHTS-S-SSS---HHHHHHHHHHHHHHHHHHHHTT--SHHHHHHHHHHHHHS-----S-SSSSSSSSSSSSSSS--